Protein AF-A0AAD3DH08-F1 (afdb_monomer_lite)

pLDDT: mean 84.45, std 11.61, range [51.94, 97.19]

Foldseek 3Di:
DPDPVCLVVLVVVLVQLLDPVDDDDDDDDDPCVVVSDDPSSCVSNVDDDDDDDDPDDPCPVCVLEDDPPDPDDDPNNCVVVVVVVLVVDDPLVVVLVVVFVVVCVVDVPDPGDDVVVSD

Organism: NCBI:txid47775

Sequence (119 aa):
LDGPGLRSDLPLLSVLAACPQVHLIASVDHALAPLLWDSADAARFRWQYINATTFQPYITETAGMQSVLMGAFKSGVVKASAGTVLKSLTPKARAVFRVLAEYLLEDEECEGVALAHLL

Radius of gyration: 20.17 Å; chains: 1; bounding box: 41×29×56 Å

InterPro domains:
  IPR007220 Origin recognition complex, subunit 2 [PTHR14052] (1-118)
  IPR056772 Origin recognition complex subunit 2, RecA-like domain [PF04084] (1-51)

Structure (mmCIF, N/CA/C/O backbone):
data_AF-A0AAD3DH08-F1
#
_entry.id   AF-A0AAD3DH08-F1
#
loop_
_atom_site.group_PDB
_atom_site.id
_atom_site.type_symbol
_atom_site.label_atom_id
_atom_site.label_alt_id
_atom_site.label_comp_id
_atom_site.label_asym_id
_atom_site.label_entity_id
_atom_site.label_seq_id
_atom_site.pdbx_PDB_ins_code
_atom_site.Cartn_x
_atom_site.Cartn_y
_atom_site.Cartn_z
_atom_site.occupancy
_atom_site.B_iso_or_equiv
_atom_site.auth_seq_id
_atom_site.auth_comp_id
_atom_site.auth_asym_id
_atom_site.auth_atom_id
_atom_site.pdbx_PDB_model_num
ATOM 1 N N . LEU A 1 1 ? -1.084 -2.521 5.926 1.00 89.94 1 LEU A N 1
ATOM 2 C CA . LEU A 1 1 ? -2.162 -2.927 4.974 1.00 89.94 1 LEU A CA 1
ATOM 3 C C . LEU A 1 1 ? -2.104 -2.135 3.665 1.00 89.94 1 LEU A C 1
ATOM 5 O O . LEU A 1 1 ? -2.462 -2.627 2.610 1.00 89.94 1 LEU A O 1
ATOM 9 N N . ASP A 1 2 ? -1.648 -0.896 3.743 1.00 89.75 2 ASP A N 1
ATOM 10 C CA . ASP A 1 2 ? -1.540 0.142 2.715 1.00 89.75 2 ASP A CA 1
ATOM 11 C C . ASP A 1 2 ? -0.300 0.058 1.805 1.00 89.75 2 ASP A C 1
ATOM 13 O O . ASP A 1 2 ? -0.104 0.903 0.918 1.00 89.75 2 ASP A O 1
ATOM 17 N N . GLY A 1 3 ? 0.526 -0.971 2.003 1.00 87.38 3 GLY A N 1
ATOM 18 C CA . GLY A 1 3 ? 1.704 -1.233 1.188 1.00 87.38 3 GLY A CA 1
ATOM 19 C C . GLY A 1 3 ? 1.347 -1.400 -0.297 1.00 87.38 3 GLY A C 1
ATOM 20 O O . GLY A 1 3 ? 0.319 -1.995 -0.626 1.00 87.38 3 GLY A O 1
ATOM 21 N N . PRO A 1 4 ? 2.188 -0.905 -1.225 1.00 82.06 4 PRO A N 1
ATOM 22 C CA . PRO A 1 4 ? 1.867 -0.873 -2.652 1.00 82.06 4 PRO A CA 1
ATOM 23 C C . PRO A 1 4 ? 1.603 -2.259 -3.254 1.00 82.06 4 PRO A C 1
ATOM 25 O O . PRO A 1 4 ? 0.783 -2.364 -4.161 1.00 82.06 4 PRO A O 1
ATOM 28 N N . GLY A 1 5 ? 2.252 -3.307 -2.735 1.00 84.00 5 GLY A N 1
ATOM 29 C CA . GLY A 1 5 ? 2.076 -4.683 -3.206 1.00 84.00 5 GLY A CA 1
ATOM 30 C C . GLY A 1 5 ? 0.723 -5.310 -2.866 1.00 84.00 5 GLY A C 1
ATOM 31 O O . GLY A 1 5 ? 0.367 -6.295 -3.489 1.00 84.00 5 GLY A O 1
ATOM 32 N N . LEU A 1 6 ? -0.031 -4.743 -1.919 1.00 87.00 6 LEU A N 1
ATOM 33 C CA . LEU A 1 6 ? -1.304 -5.310 -1.461 1.00 87.00 6 LEU A CA 1
ATOM 34 C C . LEU A 1 6 ? -2.525 -4.550 -1.996 1.00 87.00 6 LEU A C 1
ATOM 36 O O . LEU A 1 6 ? -3.655 -4.986 -1.808 1.00 87.00 6 LEU A O 1
ATOM 40 N N . ARG A 1 7 ? -2.320 -3.408 -2.670 1.00 85.06 7 ARG A N 1
ATOM 41 C CA . ARG A 1 7 ? -3.412 -2.514 -3.099 1.00 85.06 7 ARG A CA 1
ATOM 42 C C . ARG A 1 7 ? -4.380 -3.167 -4.087 1.00 85.06 7 ARG A C 1
ATOM 44 O O . ARG A 1 7 ? -5.560 -2.844 -4.052 1.00 85.06 7 ARG A O 1
ATOM 51 N N . SER A 1 8 ? -3.900 -4.065 -4.948 1.00 87.88 8 SER A N 1
ATOM 52 C CA . SER A 1 8 ? -4.750 -4.833 -5.873 1.00 87.88 8 SER A CA 1
ATOM 53 C C . SER A 1 8 ? -5.593 -5.894 -5.170 1.00 87.88 8 SER A C 1
ATOM 55 O O . SER A 1 8 ? -6.644 -6.274 -5.677 1.00 87.88 8 SER A O 1
ATOM 57 N N . ASP A 1 9 ? -5.148 -6.343 -3.998 1.00 92.12 9 ASP A N 1
ATOM 58 C CA . ASP A 1 9 ? -5.668 -7.537 -3.334 1.00 92.12 9 ASP A CA 1
ATOM 59 C C . ASP A 1 9 ? -6.586 -7.178 -2.154 1.00 92.12 9 ASP A C 1
ATOM 61 O O . ASP A 1 9 ? -7.146 -8.058 -1.499 1.00 92.12 9 ASP A O 1
ATOM 65 N N . LEU A 1 10 ? -6.788 -5.882 -1.886 1.00 91.62 10 LEU A N 1
ATOM 66 C CA . LEU A 1 10 ? -7.688 -5.394 -0.837 1.00 91.62 10 LEU A CA 1
ATOM 67 C C . LEU A 1 10 ? -9.125 -5.933 -0.957 1.00 91.62 10 LEU A C 1
ATOM 69 O O . LEU A 1 10 ? -9.659 -6.339 0.078 1.00 91.62 10 LEU A O 1
ATOM 73 N N . PRO A 1 11 ? -9.738 -6.040 -2.154 1.00 92.81 11 PRO A N 1
ATOM 74 C CA . PRO A 1 11 ? -11.074 -6.625 -2.274 1.00 92.81 11 PRO A CA 1
ATOM 75 C C . PRO A 1 11 ? -11.108 -8.113 -1.902 1.00 92.81 11 PRO A C 1
ATOM 77 O O . PRO A 1 11 ? -12.084 -8.600 -1.337 1.00 92.81 11 PRO A O 1
ATOM 80 N N . LEU A 1 12 ? -10.032 -8.860 -2.175 1.00 94.44 12 LEU A N 1
ATOM 81 C CA . LEU A 1 12 ? -9.926 -10.262 -1.765 1.00 94.44 12 LEU A CA 1
ATOM 82 C C . LEU A 1 12 ? -9.804 -10.372 -0.240 1.00 94.44 12 LEU A C 1
ATOM 84 O O . LEU A 1 12 ? -10.470 -11.196 0.387 1.00 94.44 12 LEU A O 1
ATOM 88 N N . LEU A 1 13 ? -8.991 -9.506 0.366 1.00 94.25 13 LEU A N 1
ATOM 89 C CA . LEU A 1 13 ? -8.858 -9.426 1.819 1.00 94.25 13 LEU A CA 1
ATOM 90 C C . LEU A 1 13 ? -10.167 -9.024 2.503 1.00 94.25 13 LEU A C 1
ATOM 92 O O . LEU A 1 13 ? -10.450 -9.532 3.587 1.00 94.25 13 LEU A O 1
ATOM 96 N N . SER A 1 14 ? -10.980 -8.165 1.880 1.00 94.69 14 SER A N 1
ATOM 97 C CA . SER A 1 14 ? -12.285 -7.772 2.423 1.00 94.69 14 SER A CA 1
ATOM 98 C C . SER A 1 14 ? -13.237 -8.967 2.487 1.00 94.69 14 SER A C 1
ATOM 100 O O . SER A 1 14 ? -13.910 -9.175 3.496 1.00 94.69 14 SER A O 1
ATOM 102 N N . VAL A 1 15 ? -13.242 -9.815 1.454 1.00 95.81 15 VAL A N 1
ATOM 103 C CA . VAL A 1 15 ? -14.023 -11.059 1.435 1.00 95.81 15 VAL A CA 1
ATOM 104 C C . VAL A 1 15 ? -13.550 -12.020 2.525 1.00 95.81 15 VAL A C 1
ATOM 106 O O . VAL A 1 15 ? -14.379 -12.580 3.238 1.00 95.81 15 VAL A O 1
ATOM 109 N N . LEU A 1 16 ? -12.236 -12.172 2.705 1.00 95.81 16 LEU A N 1
ATOM 110 C CA . LEU A 1 16 ? -11.680 -13.021 3.763 1.00 95.81 16 LEU A CA 1
ATOM 111 C C . LEU A 1 16 ? -12.033 -12.504 5.164 1.00 95.81 16 LEU A C 1
ATOM 113 O O . LEU A 1 16 ? -12.398 -13.295 6.027 1.00 95.81 16 LEU A O 1
ATOM 117 N N . ALA A 1 17 ? -11.991 -11.190 5.386 1.00 94.94 17 ALA A N 1
ATOM 118 C CA . ALA A 1 17 ? -12.361 -10.576 6.663 1.00 94.94 17 ALA A CA 1
ATOM 119 C C . ALA A 1 17 ? -13.859 -10.726 7.005 1.00 94.94 17 ALA A C 1
ATOM 121 O O . ALA A 1 17 ? -14.247 -10.628 8.172 1.00 94.94 17 ALA A O 1
ATOM 122 N N . ALA A 1 18 ? -14.709 -10.996 6.007 1.00 96.00 18 ALA A N 1
ATOM 123 C CA . ALA A 1 18 ? -16.120 -11.298 6.227 1.00 96.00 18 ALA A CA 1
ATOM 124 C C . ALA A 1 18 ? -16.349 -12.721 6.777 1.00 96.00 18 ALA A C 1
ATOM 126 O O . ALA A 1 18 ? -17.418 -12.998 7.326 1.00 96.00 18 ALA A O 1
ATOM 127 N N . CYS A 1 19 ? -15.372 -13.627 6.656 1.00 96.94 19 CYS A N 1
ATOM 128 C CA . CYS A 1 19 ? -15.483 -14.987 7.172 1.00 96.94 19 CYS A CA 1
ATOM 129 C C . CYS A 1 19 ? -15.411 -15.000 8.712 1.00 96.94 19 CYS A C 1
ATOM 131 O O . CYS A 1 19 ? -14.421 -14.536 9.273 1.00 96.94 19 CYS A O 1
ATOM 133 N N . PRO A 1 20 ? -16.379 -15.610 9.428 1.00 95.12 20 PRO A N 1
ATOM 134 C CA . PRO A 1 20 ? -16.390 -15.622 10.897 1.00 95.12 20 PRO A CA 1
ATOM 135 C C . PRO A 1 20 ? -15.172 -16.288 11.553 1.00 95.12 20 PRO A C 1
ATOM 137 O O . PRO A 1 20 ? -14.896 -16.031 12.719 1.00 95.12 20 PRO A O 1
ATOM 140 N N . GLN A 1 21 ? -14.473 -17.159 10.822 1.00 97.19 21 GLN A N 1
ATOM 141 C CA . GLN A 1 21 ? -13.301 -17.902 11.299 1.00 97.19 21 GLN A CA 1
ATOM 142 C C . GLN A 1 21 ? -11.975 -17.164 11.050 1.00 97.19 21 GLN A C 1
ATOM 144 O O . GLN A 1 21 ? -10.929 -17.629 11.495 1.00 97.19 21 GLN A O 1
ATOM 149 N N . VAL A 1 22 ? -12.000 -16.047 10.317 1.00 96.50 22 VAL A N 1
ATOM 150 C CA . VAL A 1 22 ? -10.809 -15.275 9.957 1.00 96.50 22 VAL A CA 1
ATOM 151 C C . VAL A 1 22 ? -10.840 -13.955 10.714 1.00 96.50 22 VAL A C 1
ATOM 153 O O . VAL A 1 22 ? -11.770 -13.163 10.584 1.00 96.50 22 VAL A O 1
ATOM 156 N N . HIS A 1 23 ? -9.795 -13.705 11.497 1.00 94.62 23 HIS A N 1
ATOM 157 C CA . HIS A 1 23 ? -9.614 -12.449 12.215 1.00 94.62 23 HIS A CA 1
ATOM 158 C C . HIS A 1 23 ? -8.428 -11.702 11.621 1.00 94.62 23 HIS A C 1
ATOM 160 O O . HIS A 1 23 ? -7.341 -12.260 11.481 1.00 94.62 23 HIS A O 1
ATOM 166 N N . LEU A 1 24 ? -8.645 -10.436 11.274 1.00 94.00 24 LEU A N 1
ATOM 167 C CA . LEU A 1 24 ? -7.637 -9.590 10.657 1.00 94.00 24 LEU A CA 1
ATOM 168 C C . LEU A 1 24 ? -7.240 -8.471 11.619 1.00 94.00 24 LEU A C 1
ATOM 170 O O . LEU A 1 24 ? -8.084 -7.709 12.084 1.00 94.00 24 LEU A O 1
ATOM 174 N N . ILE A 1 25 ? -5.940 -8.362 11.881 1.00 95.69 25 ILE A N 1
ATOM 175 C CA . ILE A 1 25 ? -5.320 -7.219 12.551 1.00 95.69 25 ILE A CA 1
ATOM 176 C C . ILE A 1 25 ? -4.325 -6.634 11.561 1.00 95.69 25 ILE A C 1
ATOM 178 O O . ILE A 1 25 ? -3.538 -7.370 10.964 1.00 95.69 25 ILE A O 1
ATOM 182 N N . ALA A 1 26 ? -4.365 -5.321 11.367 1.00 93.50 26 ALA A N 1
ATOM 183 C CA . ALA A 1 26 ? -3.475 -4.661 10.431 1.00 93.50 26 ALA A CA 1
ATOM 184 C C . ALA A 1 26 ? -3.090 -3.261 10.915 1.00 93.50 26 ALA A C 1
ATOM 186 O O . ALA A 1 26 ? -3.904 -2.558 11.510 1.00 93.50 26 ALA A O 1
ATOM 187 N N . SER A 1 27 ? -1.853 -2.858 10.621 1.00 93.25 27 SER A N 1
ATOM 188 C CA . SER A 1 27 ? -1.397 -1.473 10.732 1.00 93.25 27 SER A CA 1
ATOM 189 C C . SER A 1 27 ? -1.602 -0.730 9.417 1.00 93.25 27 SER A C 1
ATOM 191 O O . SER A 1 27 ? -1.682 -1.334 8.333 1.00 93.25 27 SER A O 1
ATOM 193 N N . VAL A 1 28 ? -1.695 0.591 9.521 1.00 92.31 28 VAL A N 1
ATOM 194 C CA . VAL A 1 28 ? -1.827 1.488 8.385 1.00 92.31 28 VAL A CA 1
ATOM 195 C C . VAL A 1 28 ? -1.106 2.793 8.692 1.00 92.31 28 VAL A C 1
ATOM 197 O O . VAL A 1 28 ? -1.369 3.387 9.734 1.00 92.31 28 VAL A O 1
ATOM 200 N N . ASP A 1 29 ? -0.259 3.250 7.770 1.00 91.25 29 ASP A N 1
ATOM 201 C CA . ASP A 1 29 ? 0.617 4.406 7.996 1.00 91.25 29 ASP A CA 1
ATOM 202 C C . ASP A 1 29 ? 0.313 5.570 7.035 1.00 91.25 29 ASP A C 1
ATOM 204 O O . ASP A 1 29 ? 0.590 6.737 7.316 1.00 91.25 29 ASP A O 1
ATOM 208 N N . HIS A 1 30 ? -0.294 5.285 5.883 1.00 87.25 30 HIS A N 1
ATOM 209 C CA . HIS A 1 30 ? -0.587 6.264 4.849 1.00 87.25 30 HIS A CA 1
ATOM 210 C C . HIS A 1 30 ? -1.762 7.166 5.247 1.00 87.25 30 HIS A C 1
ATOM 212 O O . HIS A 1 30 ? -2.868 6.695 5.500 1.00 87.25 30 HIS A O 1
ATOM 218 N N . ALA A 1 31 ? -1.576 8.489 5.188 1.00 87.31 31 ALA A N 1
ATOM 219 C CA . ALA A 1 31 ? -2.602 9.466 5.581 1.00 87.31 31 ALA A CA 1
ATOM 220 C C . ALA A 1 31 ? -3.931 9.325 4.810 1.00 87.31 31 ALA A C 1
ATOM 222 O O . ALA A 1 31 ? -5.005 9.583 5.346 1.00 87.31 31 ALA A O 1
ATOM 223 N N . LEU A 1 32 ? -3.866 8.885 3.550 1.00 86.25 32 LEU A N 1
ATOM 224 C CA . LEU A 1 32 ? -5.044 8.632 2.705 1.00 86.25 32 LEU A CA 1
ATOM 225 C C . LEU A 1 32 ? -5.576 7.197 2.791 1.00 86.25 32 LEU A C 1
ATOM 227 O O . LEU A 1 32 ? -6.321 6.764 1.918 1.00 86.25 32 LEU A O 1
ATOM 231 N N . ALA A 1 33 ? -5.190 6.441 3.811 1.00 85.25 33 ALA A N 1
ATOM 232 C CA . ALA A 1 33 ? -5.644 5.074 4.006 1.00 85.25 33 ALA A CA 1
ATOM 233 C C . ALA A 1 33 ? -7.160 4.842 3.935 1.00 85.25 33 ALA A C 1
ATOM 235 O O . ALA A 1 33 ? -7.552 3.824 3.369 1.00 85.25 33 ALA A O 1
ATOM 236 N N . PRO A 1 34 ? -8.030 5.753 4.413 1.00 80.06 34 PRO A N 1
ATOM 237 C CA . PRO A 1 34 ? -9.473 5.570 4.269 1.00 80.06 34 PRO A CA 1
ATOM 238 C C . PRO A 1 34 ? -9.960 5.505 2.813 1.00 80.06 34 PRO A C 1
ATOM 240 O O . PRO A 1 34 ? -11.070 5.046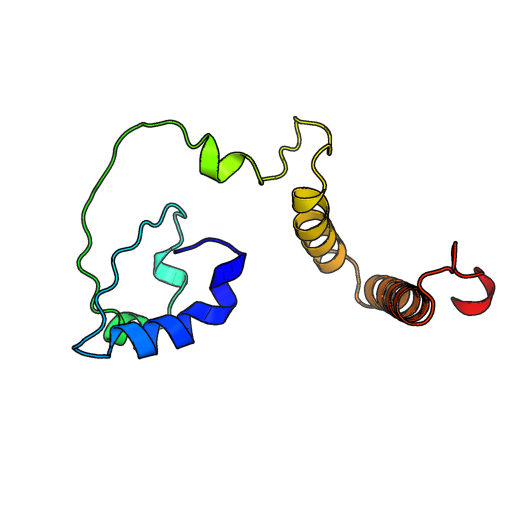 2.579 1.00 80.06 34 PRO A O 1
ATOM 243 N N . LEU A 1 35 ? -9.150 5.950 1.841 1.00 86.94 35 LEU A N 1
ATOM 244 C CA . LEU A 1 35 ? -9.447 5.863 0.405 1.00 86.94 35 LEU A CA 1
ATOM 245 C C . LEU A 1 35 ? -9.022 4.526 -0.224 1.00 86.94 35 LEU A C 1
ATOM 247 O O . LEU A 1 35 ? -9.171 4.350 -1.431 1.00 86.94 35 LEU A O 1
ATOM 251 N N . LEU A 1 36 ? -8.438 3.609 0.551 1.00 86.00 36 LEU A N 1
ATOM 252 C CA . LEU A 1 36 ? -7.955 2.327 0.035 1.00 86.00 36 LEU A CA 1
ATOM 253 C C . LEU A 1 36 ? -9.081 1.334 -0.267 1.00 86.00 36 LEU A C 1
ATOM 255 O O . LEU A 1 36 ? -8.878 0.431 -1.072 1.00 86.00 36 LEU A O 1
ATOM 259 N N . TRP A 1 37 ? -10.237 1.485 0.372 1.00 88.19 37 TRP A N 1
ATOM 260 C CA . TRP A 1 37 ? -11.395 0.614 0.207 1.00 88.19 37 TRP A CA 1
ATOM 261 C C . TRP A 1 37 ? -12.612 1.417 -0.242 1.00 88.19 37 TRP A C 1
ATOM 263 O O . TRP A 1 37 ? -12.774 2.587 0.111 1.00 88.19 37 TRP A O 1
ATOM 273 N N . ASP A 1 38 ? -13.486 0.767 -1.006 1.00 89.31 38 ASP A N 1
ATOM 274 C CA . ASP A 1 38 ? -14.811 1.299 -1.291 1.00 89.31 38 ASP A CA 1
ATOM 275 C C . ASP A 1 38 ? -15.763 1.079 -0.096 1.00 89.31 38 ASP A C 1
ATOM 277 O O . ASP A 1 38 ? -15.392 0.545 0.956 1.00 89.31 38 ASP A O 1
ATOM 281 N N . SER A 1 39 ? -17.014 1.521 -0.228 1.00 91.50 39 SER A N 1
ATOM 282 C CA . SER A 1 39 ? -18.006 1.376 0.840 1.00 91.50 39 SER A CA 1
ATOM 283 C C . SER A 1 39 ? -18.359 -0.085 1.147 1.00 91.50 39 SER A C 1
ATOM 285 O O . SER A 1 39 ? -18.701 -0.395 2.290 1.00 91.50 39 SER A O 1
ATOM 287 N N . ALA A 1 40 ? -18.269 -0.986 0.165 1.00 92.62 40 ALA A N 1
ATOM 288 C CA . ALA A 1 40 ? -18.589 -2.399 0.335 1.00 92.62 40 ALA A CA 1
ATOM 289 C C . ALA A 1 40 ? -17.461 -3.138 1.067 1.00 92.62 40 ALA A C 1
ATOM 291 O O . ALA A 1 40 ? -17.716 -3.892 2.009 1.00 92.62 40 ALA A O 1
ATOM 292 N N . ASP A 1 41 ? -16.215 -2.878 0.684 1.00 92.75 41 ASP A N 1
ATOM 293 C CA . ASP A 1 41 ? -15.022 -3.410 1.326 1.00 92.75 41 ASP A CA 1
ATOM 294 C C . ASP A 1 41 ? -14.912 -2.910 2.769 1.00 92.75 41 ASP A C 1
ATOM 296 O O . ASP A 1 41 ? -14.707 -3.712 3.684 1.00 92.75 41 ASP A O 1
ATOM 300 N N . ALA A 1 42 ? -15.158 -1.615 3.008 1.00 91.19 42 ALA A N 1
ATOM 301 C CA . ALA A 1 42 ? -15.200 -1.041 4.354 1.00 91.19 42 ALA A CA 1
ATOM 302 C C . ALA A 1 42 ? -16.202 -1.767 5.267 1.00 91.19 42 ALA A C 1
ATOM 304 O O . ALA A 1 42 ? -15.896 -2.072 6.423 1.00 91.19 42 ALA A O 1
ATOM 305 N N . ALA A 1 43 ? -17.395 -2.064 4.740 1.00 93.31 43 ALA A N 1
ATOM 306 C CA . ALA A 1 43 ? -18.440 -2.761 5.480 1.00 93.31 43 ALA A CA 1
ATOM 307 C C . ALA A 1 43 ? -18.051 -4.208 5.817 1.00 93.31 43 ALA A C 1
ATOM 309 O O . ALA A 1 43 ? -18.378 -4.689 6.901 1.00 93.31 43 ALA A O 1
ATOM 310 N N . ARG A 1 44 ? -17.329 -4.898 4.924 1.00 95.06 44 ARG A N 1
ATOM 311 C CA . ARG A 1 44 ? -16.857 -6.273 5.154 1.00 95.06 44 ARG A CA 1
ATOM 312 C C . ARG A 1 44 ? -15.746 -6.347 6.191 1.00 95.06 44 ARG A C 1
ATOM 314 O O . ARG A 1 44 ? -15.779 -7.229 7.046 1.00 95.06 44 ARG A O 1
ATOM 321 N N . PHE A 1 45 ? -14.803 -5.409 6.147 1.00 93.38 45 PHE A N 1
ATOM 322 C CA . PHE A 1 45 ? -13.697 -5.376 7.099 1.00 93.38 45 PHE A CA 1
ATOM 323 C C . PHE A 1 45 ? -14.149 -5.143 8.544 1.00 93.38 45 PHE A C 1
ATOM 325 O O . PHE A 1 45 ? -13.481 -5.610 9.463 1.00 93.38 45 PHE A O 1
ATOM 332 N N . ARG A 1 46 ? -15.276 -4.441 8.755 1.00 93.38 46 ARG A N 1
ATOM 333 C CA . ARG A 1 46 ? -15.832 -4.141 10.090 1.00 93.38 46 ARG A CA 1
ATOM 334 C C . ARG A 1 46 ? -14.765 -3.610 11.058 1.00 93.38 46 ARG A C 1
ATOM 336 O O . ARG A 1 46 ? -14.645 -4.079 12.189 1.00 93.38 46 ARG A O 1
ATOM 343 N N . TRP A 1 47 ? -13.969 -2.648 10.588 1.00 91.50 47 TRP A N 1
ATOM 344 C CA . TRP A 1 47 ? -12.817 -2.143 11.328 1.00 91.50 47 TRP A CA 1
ATOM 345 C C . TRP A 1 47 ? -13.192 -1.551 12.687 1.00 91.50 47 TRP A C 1
ATOM 347 O O . TRP A 1 47 ? -14.103 -0.729 12.798 1.00 91.50 47 TRP A O 1
ATOM 357 N N . GLN A 1 48 ? -12.400 -1.897 13.700 1.00 94.19 48 GLN A N 1
ATOM 358 C CA . GLN A 1 48 ? -12.310 -1.150 14.946 1.00 94.19 48 GLN A CA 1
ATOM 359 C C . GLN A 1 48 ? -10.980 -0.396 14.954 1.00 94.19 48 GLN A C 1
ATOM 361 O O . GLN A 1 48 ? -9.912 -1.005 14.972 1.00 94.19 48 GLN A O 1
ATOM 366 N N . TYR A 1 49 ? -11.045 0.933 14.915 1.00 92.06 49 TYR A N 1
ATOM 367 C CA . TYR A 1 49 ? -9.852 1.771 14.858 1.00 92.06 49 TYR A CA 1
ATOM 368 C C . TYR A 1 49 ? -9.273 1.985 16.255 1.00 92.06 49 TYR A C 1
ATOM 370 O O . TYR A 1 49 ? -9.987 2.364 17.184 1.00 92.06 49 TYR A O 1
ATOM 378 N N . ILE A 1 50 ? -7.966 1.772 16.385 1.00 94.75 50 ILE A N 1
ATOM 379 C CA . ILE A 1 50 ? -7.204 1.989 17.615 1.00 94.75 50 ILE A CA 1
ATOM 380 C C . ILE A 1 50 ? -6.063 2.949 17.290 1.00 94.75 50 ILE A C 1
ATOM 382 O O . ILE A 1 50 ? -5.343 2.756 16.312 1.00 94.75 50 ILE A O 1
ATOM 386 N N . ASN A 1 51 ? -5.885 3.979 18.118 1.00 94.62 51 ASN A N 1
ATOM 387 C CA . ASN A 1 51 ? -4.719 4.848 18.021 1.00 94.62 51 ASN A CA 1
ATOM 388 C C . ASN A 1 51 ? -3.524 4.182 18.718 1.00 94.62 51 ASN A C 1
ATOM 390 O O . ASN A 1 51 ? -3.539 4.004 19.934 1.00 94.62 51 ASN A O 1
ATOM 394 N N . ALA A 1 52 ? -2.495 3.843 17.943 1.00 93.75 52 ALA A N 1
ATOM 395 C CA . ALA A 1 52 ? -1.263 3.216 18.412 1.00 93.75 52 ALA A CA 1
ATOM 396 C C . ALA A 1 52 ? -0.027 4.056 18.028 1.00 93.75 52 ALA A C 1
ATOM 398 O O . ALA A 1 52 ? 0.874 3.586 17.341 1.00 93.75 52 ALA A O 1
ATOM 399 N N . THR A 1 53 ? 0.015 5.325 18.445 1.00 93.62 53 THR A N 1
ATOM 400 C CA . THR A 1 53 ? 1.153 6.221 18.161 1.00 93.62 53 THR A CA 1
ATOM 401 C C . THR A 1 53 ? 2.370 5.868 19.032 1.00 93.62 53 THR A C 1
ATOM 403 O O . THR A 1 53 ? 2.323 6.044 20.247 1.00 93.62 53 THR A O 1
ATOM 406 N N . THR A 1 54 ? 3.470 5.394 18.428 1.00 91.19 54 THR A N 1
ATOM 407 C CA . THR A 1 54 ? 4.660 4.883 19.154 1.00 91.19 54 THR A CA 1
ATOM 408 C C . THR A 1 54 ? 5.922 5.749 19.033 1.00 91.19 54 THR A C 1
ATOM 410 O O . THR A 1 54 ? 6.883 5.507 19.762 1.00 91.19 54 THR A O 1
ATOM 413 N N . PHE A 1 55 ? 5.950 6.731 18.117 1.00 93.62 55 PHE A N 1
ATOM 414 C CA . PHE A 1 55 ? 7.137 7.536 17.752 1.00 93.62 55 PHE A CA 1
ATOM 415 C C . PHE A 1 55 ? 8.397 6.722 17.389 1.00 93.62 55 PHE A C 1
ATOM 417 O O . PHE A 1 55 ? 9.500 7.268 17.346 1.00 93.62 55 PHE A O 1
ATOM 424 N N . GLN A 1 56 ? 8.258 5.423 17.114 1.00 94.88 56 GLN A N 1
ATOM 425 C CA . GLN A 1 56 ? 9.373 4.583 16.688 1.00 94.88 56 GLN A CA 1
ATOM 426 C C . GLN A 1 56 ? 9.770 4.904 15.238 1.00 94.88 56 GLN A C 1
ATOM 428 O O . GLN A 1 56 ? 8.907 5.235 14.422 1.00 94.88 56 GLN A O 1
ATOM 433 N N . PRO A 1 57 ? 11.068 4.828 14.899 1.00 92.81 57 PRO A N 1
ATOM 434 C CA . PRO A 1 57 ? 11.526 5.088 13.542 1.00 92.81 57 PRO A CA 1
ATOM 435 C C . PRO A 1 57 ? 11.139 3.943 12.590 1.00 92.81 57 PRO A C 1
ATOM 437 O O . PRO A 1 57 ? 11.308 2.771 12.917 1.00 92.81 57 PRO A O 1
ATOM 440 N N . TYR A 1 58 ? 10.715 4.291 11.373 1.00 89.81 58 TYR A N 1
ATOM 441 C CA . TYR A 1 58 ? 10.290 3.361 10.312 1.00 89.81 58 TYR A CA 1
ATOM 442 C C . TYR A 1 58 ? 11.469 2.709 9.566 1.00 89.81 58 TYR A C 1
ATOM 444 O O . TYR A 1 58 ? 11.569 2.773 8.338 1.00 89.81 58 TYR A O 1
ATOM 452 N N . ILE A 1 59 ? 12.441 2.155 10.292 1.00 89.50 59 ILE A N 1
ATOM 453 C CA . ILE A 1 59 ? 13.692 1.646 9.698 1.00 89.50 59 ILE A CA 1
ATOM 454 C C . ILE A 1 59 ? 13.404 0.463 8.762 1.00 89.50 59 ILE A C 1
ATOM 456 O O . ILE A 1 59 ? 13.980 0.370 7.679 1.00 89.50 59 ILE A O 1
ATOM 460 N N . THR A 1 60 ? 12.498 -0.428 9.160 1.00 87.31 60 THR A N 1
ATOM 461 C CA . THR A 1 60 ? 12.145 -1.650 8.428 1.00 87.31 60 THR A CA 1
ATOM 462 C C . THR A 1 60 ? 11.276 -1.375 7.207 1.00 87.31 60 THR A C 1
ATOM 464 O O . THR A 1 60 ? 11.521 -1.924 6.135 1.00 87.31 60 THR A O 1
ATOM 467 N N . GLU A 1 61 ? 10.306 -0.477 7.336 1.00 85.19 61 GLU A N 1
ATOM 468 C CA . GLU A 1 61 ? 9.340 -0.127 6.296 1.00 85.19 61 GLU A CA 1
ATOM 469 C C . GLU A 1 61 ? 10.002 0.697 5.185 1.00 85.19 61 GLU A C 1
ATOM 471 O O . GLU A 1 61 ? 9.691 0.533 4.003 1.00 85.19 61 GLU A O 1
ATOM 476 N N . THR A 1 62 ? 10.964 1.554 5.547 1.00 82.44 62 THR A N 1
ATOM 477 C CA . THR A 1 62 ? 11.691 2.402 4.591 1.00 82.44 62 THR A CA 1
ATOM 478 C C . THR A 1 62 ? 12.912 1.719 3.974 1.00 82.44 62 THR A C 1
ATOM 480 O O . THR A 1 62 ? 13.424 2.192 2.961 1.00 82.44 62 THR A O 1
ATOM 483 N N . ALA A 1 63 ? 13.360 0.571 4.499 1.00 79.56 63 ALA A N 1
ATOM 484 C CA . ALA A 1 63 ? 14.556 -0.130 4.015 1.00 79.56 63 ALA A CA 1
ATOM 485 C C . ALA A 1 63 ? 14.502 -0.526 2.525 1.00 79.56 63 ALA A C 1
ATOM 487 O O . ALA A 1 63 ? 15.560 -0.703 1.902 1.00 79.56 63 ALA A O 1
ATOM 488 N N . GLY A 1 64 ? 13.287 -0.694 1.987 1.00 68.12 64 GLY A N 1
ATOM 489 C CA . GLY A 1 64 ? 12.987 -1.018 0.590 1.00 68.12 64 GLY A CA 1
ATOM 490 C C . GLY A 1 64 ? 12.393 0.139 -0.220 1.00 68.12 64 GLY A C 1
ATOM 491 O O . GLY A 1 64 ? 11.944 -0.093 -1.340 1.00 68.12 64 GLY A O 1
ATOM 492 N N . MET A 1 65 ? 12.360 1.361 0.319 1.00 71.25 65 MET A N 1
ATOM 493 C CA . MET A 1 65 ? 11.927 2.557 -0.406 1.00 71.25 65 MET A CA 1
ATOM 494 C C . MET A 1 65 ? 13.117 3.223 -1.111 1.00 71.25 65 MET A C 1
ATOM 496 O O . MET A 1 65 ? 14.234 3.226 -0.592 1.00 71.25 65 MET A O 1
ATOM 500 N N . GLN A 1 66 ? 12.888 3.808 -2.294 1.00 65.81 66 GLN A N 1
ATOM 501 C CA . GLN A 1 66 ? 13.892 4.685 -2.906 1.00 65.81 66 GLN A CA 1
ATOM 502 C C . GLN A 1 66 ? 13.949 5.987 -2.113 1.00 65.81 66 GLN A C 1
ATOM 504 O O . GLN A 1 66 ? 12.924 6.640 -1.915 1.00 65.81 66 GLN A O 1
ATOM 509 N N . SER A 1 67 ? 15.151 6.401 -1.734 1.00 65.75 67 SER A N 1
ATOM 510 C CA . SER A 1 67 ? 15.406 7.768 -1.297 1.00 65.75 67 SER A CA 1
ATOM 511 C C . SER A 1 67 ? 16.088 8.516 -2.434 1.00 65.75 67 SER A C 1
ATOM 513 O O . SER A 1 67 ? 17.038 8.009 -3.016 1.00 65.75 67 SER A O 1
ATOM 515 N N . VAL A 1 68 ? 15.646 9.739 -2.728 1.00 65.12 68 VAL A N 1
ATOM 516 C CA . VAL A 1 68 ? 16.321 10.617 -3.706 1.00 65.12 68 VAL A CA 1
ATOM 517 C C . VAL A 1 68 ? 17.757 10.938 -3.264 1.00 65.12 68 VAL A C 1
ATOM 519 O O . VAL A 1 68 ? 18.623 11.193 -4.093 1.00 65.12 68 VAL A O 1
ATOM 522 N N . LEU A 1 69 ? 18.016 10.903 -1.953 1.00 68.75 69 LEU A N 1
ATOM 523 C CA . LEU A 1 69 ? 19.305 11.243 -1.347 1.00 68.75 69 LEU A CA 1
ATOM 524 C C . LEU A 1 69 ? 20.249 10.040 -1.222 1.00 68.75 69 LEU A C 1
ATOM 526 O O . LEU A 1 69 ? 21.455 10.220 -1.076 1.00 68.75 69 LEU A O 1
ATOM 530 N N . MET A 1 70 ? 19.715 8.818 -1.266 1.00 61.50 70 MET A N 1
ATOM 531 C CA . MET A 1 70 ? 20.497 7.589 -1.168 1.00 61.50 70 MET A CA 1
ATOM 532 C C . MET A 1 70 ? 20.597 7.006 -2.577 1.00 61.50 70 MET A C 1
ATOM 534 O O . MET A 1 70 ? 19.591 6.561 -3.119 1.00 61.50 70 MET A O 1
ATOM 538 N N . GLY A 1 71 ? 21.782 7.040 -3.193 1.00 55.47 71 GLY A N 1
ATOM 539 C CA . GLY A 1 71 ? 21.988 6.494 -4.540 1.00 55.47 71 GLY A CA 1
ATOM 540 C C . GLY A 1 71 ? 21.366 5.097 -4.704 1.00 55.47 71 GLY A C 1
ATOM 541 O O . GLY A 1 71 ? 21.328 4.302 -3.762 1.00 55.47 71 GLY A O 1
ATOM 542 N N . ALA A 1 72 ? 20.821 4.818 -5.888 1.00 56.44 72 ALA A N 1
ATOM 543 C CA . ALA A 1 72 ? 20.054 3.608 -6.170 1.00 56.44 72 ALA A CA 1
ATOM 544 C C . ALA A 1 72 ? 20.931 2.342 -6.074 1.00 56.44 72 ALA A C 1
ATOM 546 O O . ALA A 1 72 ? 21.543 1.936 -7.054 1.00 56.44 72 ALA A O 1
ATOM 547 N N . PHE A 1 73 ? 20.990 1.705 -4.898 1.00 51.94 73 PHE A N 1
ATOM 548 C CA . PHE A 1 73 ? 21.901 0.571 -4.655 1.00 51.94 73 PHE A CA 1
ATOM 549 C C . PHE A 1 73 ? 21.235 -0.699 -4.098 1.00 51.94 73 PHE A C 1
ATOM 551 O O . PHE A 1 73 ? 21.913 -1.558 -3.540 1.00 51.94 73 PHE A O 1
ATOM 558 N N . LYS A 1 74 ? 19.917 -0.885 -4.255 1.00 55.31 74 LYS A N 1
ATOM 559 C CA . LYS A 1 74 ? 19.249 -2.140 -3.852 1.00 55.31 74 LYS A CA 1
ATOM 560 C C . LYS A 1 74 ? 18.351 -2.699 -4.959 1.00 55.31 74 LYS A C 1
ATOM 562 O O . LYS A 1 74 ? 17.379 -2.062 -5.354 1.00 55.31 74 LYS A O 1
ATOM 567 N N . SER A 1 75 ? 18.646 -3.927 -5.399 1.00 52.97 75 SER A N 1
ATOM 568 C CA . SER A 1 75 ? 17.992 -4.646 -6.515 1.00 52.97 75 SER A CA 1
ATOM 569 C C . SER A 1 75 ? 16.451 -4.684 -6.446 1.00 52.97 75 SER A C 1
ATOM 571 O O . SER A 1 75 ? 15.778 -4.423 -7.441 1.00 52.97 75 SER A O 1
ATOM 573 N N . GLY A 1 76 ? 15.857 -4.897 -5.264 1.00 54.06 76 GLY A N 1
ATOM 574 C CA . GLY A 1 76 ? 14.391 -4.90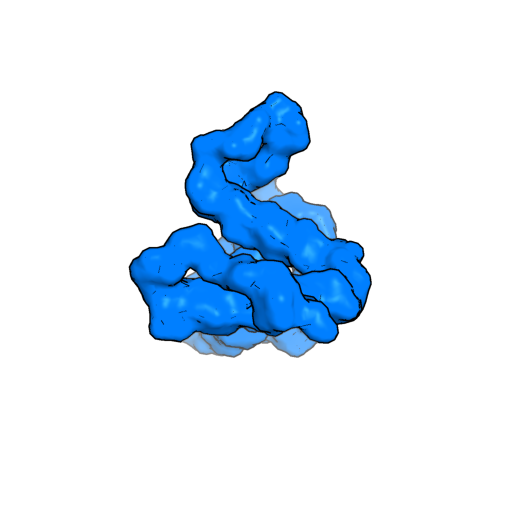2 -5.100 1.00 54.06 76 GLY A CA 1
ATOM 575 C C . GLY A 1 76 ? 13.731 -3.528 -5.285 1.00 54.06 76 GLY A C 1
ATOM 576 O O . GLY A 1 76 ? 12.594 -3.430 -5.746 1.00 54.06 76 GLY A O 1
ATOM 577 N N . VAL A 1 77 ? 14.468 -2.458 -4.993 1.00 56.44 77 VAL A N 1
ATOM 578 C CA . VAL A 1 77 ? 13.983 -1.078 -5.073 1.00 56.44 77 VAL A CA 1
ATOM 579 C C . VAL A 1 77 ? 13.955 -0.598 -6.535 1.00 56.44 77 VAL A C 1
ATOM 581 O O . VAL A 1 77 ? 13.138 0.251 -6.896 1.00 56.44 77 VAL A O 1
ATOM 584 N N . VAL A 1 78 ? 14.776 -1.204 -7.405 1.00 62.22 78 VAL A N 1
ATOM 585 C CA . VAL A 1 78 ? 14.848 -0.914 -8.849 1.00 62.22 78 VAL A CA 1
ATOM 586 C C . VAL A 1 78 ? 13.546 -1.280 -9.571 1.00 62.22 78 VAL A C 1
ATOM 588 O O . VAL A 1 78 ? 13.097 -0.520 -10.426 1.00 62.22 78 VAL A O 1
ATOM 591 N N . LYS A 1 79 ? 12.884 -2.390 -9.206 1.00 67.81 79 LYS A N 1
ATOM 592 C CA . LYS A 1 79 ? 11.628 -2.819 -9.859 1.00 67.81 79 LYS A CA 1
ATOM 593 C C . LYS A 1 79 ? 10.483 -1.833 -9.617 1.00 67.81 79 LYS A C 1
ATOM 595 O O . LYS A 1 79 ? 9.814 -1.412 -10.560 1.00 67.81 79 LYS A O 1
ATOM 600 N N . ALA A 1 80 ? 10.277 -1.428 -8.362 1.00 68.75 80 ALA A N 1
ATOM 601 C CA . ALA A 1 80 ? 9.229 -0.472 -8.007 1.00 68.75 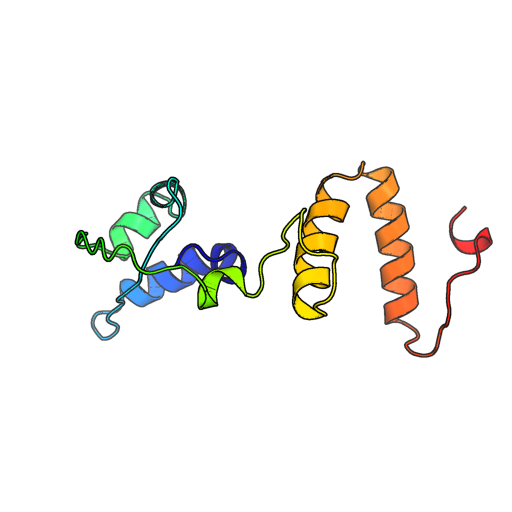80 ALA A CA 1
ATOM 602 C C . ALA A 1 80 ? 9.491 0.916 -8.619 1.00 68.75 80 ALA A C 1
ATOM 604 O O . ALA A 1 80 ? 8.569 1.548 -9.137 1.00 68.75 80 ALA A O 1
ATOM 605 N N . SER A 1 81 ? 10.749 1.376 -8.623 1.00 74.00 81 SER A N 1
ATOM 606 C CA . SER A 1 81 ? 11.112 2.654 -9.242 1.00 74.00 81 SER A CA 1
ATOM 607 C C . SER A 1 81 ? 10.989 2.632 -10.761 1.00 74.00 81 SER A C 1
ATOM 609 O O . SER A 1 81 ? 10.454 3.582 -11.3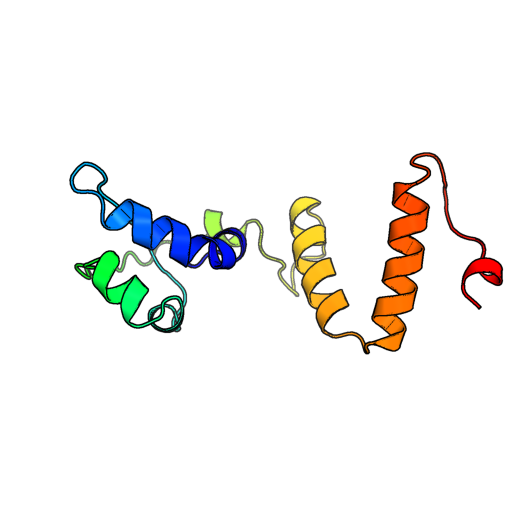27 1.00 74.00 81 SER A O 1
ATOM 611 N N . ALA A 1 82 ? 11.405 1.547 -11.419 1.00 81.31 82 ALA A N 1
ATOM 612 C CA . ALA A 1 82 ? 11.227 1.377 -12.858 1.00 81.31 82 ALA A CA 1
ATOM 613 C C . ALA A 1 82 ? 9.740 1.424 -13.230 1.00 81.31 82 ALA A C 1
ATOM 615 O O . ALA A 1 82 ? 9.367 2.141 -14.151 1.00 81.31 82 ALA A O 1
ATOM 616 N N . GLY A 1 83 ? 8.870 0.759 -12.461 1.00 82.94 83 GLY A N 1
ATOM 617 C CA . GLY A 1 83 ? 7.421 0.835 -12.658 1.00 82.94 83 GLY A CA 1
ATOM 618 C C . GLY A 1 83 ? 6.868 2.262 -12.562 1.00 82.94 83 GLY A C 1
ATOM 619 O O . GLY A 1 83 ? 6.036 2.657 -13.378 1.00 82.94 83 GLY A O 1
ATOM 620 N N . THR A 1 84 ? 7.342 3.060 -11.602 1.00 83.56 84 THR A N 1
ATOM 621 C CA . THR A 1 84 ? 6.943 4.472 -11.462 1.00 83.56 84 THR A CA 1
ATOM 622 C C . THR A 1 84 ? 7.423 5.322 -12.638 1.00 83.56 84 THR A C 1
ATOM 624 O O . THR A 1 84 ? 6.637 6.092 -13.187 1.00 83.56 84 THR A O 1
ATOM 627 N N . VAL A 1 85 ? 8.679 5.154 -13.065 1.00 87.81 85 VAL A N 1
ATOM 628 C CA . VAL A 1 85 ? 9.236 5.870 -14.224 1.00 87.81 85 VAL A CA 1
ATOM 629 C C . VAL A 1 85 ? 8.497 5.482 -15.503 1.00 87.81 85 VAL A C 1
ATOM 631 O O . VAL A 1 85 ? 8.056 6.348 -16.246 1.00 87.81 85 VAL A O 1
ATOM 634 N N . LEU A 1 86 ? 8.267 4.191 -15.743 1.00 90.19 86 LEU A N 1
ATOM 635 C CA . LEU A 1 86 ? 7.540 3.726 -16.924 1.00 90.19 86 LEU A CA 1
ATOM 636 C C . LEU A 1 86 ? 6.118 4.298 -16.984 1.00 90.19 86 LEU A C 1
ATOM 638 O O . LEU A 1 86 ? 5.648 4.638 -18.067 1.00 90.19 86 LEU A O 1
ATOM 642 N N . LYS A 1 87 ? 5.435 4.460 -15.842 1.00 87.00 87 LYS A N 1
ATOM 643 C CA . LYS A 1 87 ? 4.094 5.069 -15.785 1.00 87.00 87 LYS A CA 1
ATOM 644 C C . LYS A 1 87 ? 4.082 6.559 -16.140 1.00 87.00 87 LYS A C 1
ATOM 646 O O . LYS A 1 87 ? 3.060 7.021 -16.643 1.00 87.00 87 LYS A O 1
ATOM 651 N N . SER A 1 88 ? 5.171 7.299 -15.913 1.00 91.62 88 SER A N 1
ATOM 652 C CA . SER A 1 88 ? 5.243 8.732 -16.244 1.00 91.62 88 SER A CA 1
ATOM 653 C C . SER A 1 88 ? 5.548 9.004 -17.721 1.00 91.62 88 SER A C 1
ATOM 655 O O . SER A 1 88 ? 5.285 10.102 -18.211 1.00 91.62 88 SER A O 1
ATOM 657 N N . LEU A 1 89 ? 6.064 8.011 -18.452 1.00 92.81 89 LEU A N 1
ATOM 658 C CA . LEU A 1 89 ? 6.357 8.127 -19.879 1.00 92.81 89 LEU A CA 1
ATOM 659 C C . LEU A 1 89 ? 5.088 8.277 -20.726 1.00 92.81 89 LEU A C 1
ATOM 661 O O . LEU A 1 89 ? 4.015 7.778 -20.381 1.00 92.81 89 LEU A O 1
ATOM 665 N N . THR A 1 90 ? 5.229 8.896 -21.900 1.00 95.62 90 THR A N 1
ATOM 666 C CA . THR A 1 90 ? 4.144 8.984 -22.887 1.00 95.62 90 THR A CA 1
ATOM 667 C C . THR A 1 90 ? 3.761 7.595 -23.421 1.00 95.62 90 THR A C 1
ATOM 669 O O . THR A 1 90 ? 4.598 6.687 -23.433 1.00 95.62 90 THR A O 1
ATOM 672 N N . PRO A 1 91 ? 2.522 7.396 -23.918 1.00 92.81 91 PRO A N 1
ATOM 673 C CA . PRO A 1 91 ? 2.097 6.103 -24.458 1.00 92.81 91 PRO A CA 1
ATOM 674 C C . PRO A 1 91 ? 3.029 5.542 -25.543 1.00 92.81 91 PRO A C 1
ATOM 676 O O . PRO A 1 91 ? 3.302 4.346 -25.534 1.00 92.81 91 PRO A O 1
ATOM 679 N N . LYS A 1 92 ? 3.568 6.402 -26.425 1.00 91.06 92 LYS A N 1
ATOM 680 C CA . LYS A 1 92 ? 4.535 6.005 -27.464 1.00 91.06 92 LYS A CA 1
ATOM 681 C C . LYS A 1 92 ? 5.843 5.490 -26.865 1.00 91.06 92 LYS A C 1
ATOM 683 O O . LYS A 1 92 ? 6.296 4.416 -27.235 1.00 91.06 92 LYS A O 1
ATOM 688 N N . ALA A 1 93 ? 6.416 6.213 -25.903 1.00 91.19 93 ALA A N 1
ATOM 689 C CA . ALA A 1 93 ? 7.643 5.783 -25.237 1.00 91.19 93 ALA A CA 1
ATOM 690 C C . ALA A 1 93 ? 7.442 4.461 -24.473 1.00 91.19 93 ALA A C 1
ATOM 692 O O . ALA A 1 93 ? 8.281 3.570 -24.558 1.00 91.19 93 ALA A O 1
ATOM 693 N N . ARG A 1 94 ? 6.296 4.279 -23.798 1.00 92.94 94 ARG A N 1
ATOM 694 C CA . ARG A 1 94 ? 5.963 3.000 -23.146 1.00 92.94 94 ARG A CA 1
ATOM 695 C C . ARG A 1 94 ? 5.840 1.837 -24.130 1.00 92.94 94 ARG A C 1
ATOM 697 O O . ARG A 1 94 ? 6.192 0.722 -23.764 1.00 92.94 94 ARG A O 1
ATOM 704 N N . ALA A 1 95 ? 5.336 2.077 -25.342 1.00 90.12 95 ALA A N 1
ATOM 705 C CA . ALA A 1 95 ? 5.238 1.042 -26.369 1.00 90.12 95 ALA A CA 1
ATOM 706 C C . ALA A 1 95 ? 6.627 0.553 -26.808 1.00 90.12 95 ALA A C 1
ATOM 708 O O . ALA A 1 95 ? 6.840 -0.651 -26.875 1.00 90.12 95 ALA A O 1
ATOM 709 N N . VAL A 1 96 ? 7.590 1.464 -26.990 1.00 90.38 96 VAL A N 1
ATOM 710 C CA . VAL A 1 96 ? 8.986 1.097 -27.298 1.00 90.38 96 VAL A CA 1
ATOM 711 C C . VAL A 1 96 ? 9.593 0.245 -26.177 1.00 90.38 96 VAL A C 1
ATOM 713 O O . VAL A 1 96 ? 10.153 -0.813 -26.442 1.00 90.38 96 VAL A O 1
ATOM 716 N N . PHE A 1 97 ? 9.422 0.650 -24.912 1.00 90.56 97 PHE A N 1
ATOM 717 C CA . PHE A 1 97 ? 9.888 -0.146 -23.766 1.00 90.56 97 PHE A CA 1
ATOM 718 C C . PHE A 1 97 ? 9.203 -1.514 -23.653 1.00 90.56 97 PHE A C 1
ATOM 720 O O . PHE A 1 97 ? 9.817 -2.449 -23.149 1.00 90.56 97 PHE A O 1
ATOM 727 N N . ARG A 1 98 ? 7.953 -1.648 -24.112 1.00 90.81 98 ARG A N 1
ATOM 728 C CA . ARG A 1 98 ? 7.258 -2.939 -24.149 1.00 90.81 98 ARG A CA 1
ATOM 729 C C . ARG A 1 98 ? 7.887 -3.883 -25.171 1.00 90.81 98 ARG A C 1
ATOM 731 O O . ARG A 1 98 ? 8.202 -4.999 -24.792 1.00 90.81 98 ARG A O 1
ATOM 738 N N . VAL A 1 99 ? 8.110 -3.422 -26.403 1.00 89.44 99 VAL A N 1
ATOM 739 C CA . VAL A 1 99 ? 8.748 -4.234 -27.458 1.00 89.44 99 VAL A CA 1
ATOM 740 C C . VAL A 1 99 ? 10.133 -4.702 -27.011 1.00 89.44 99 VAL A C 1
ATOM 742 O O . VAL A 1 99 ? 10.470 -5.873 -27.143 1.00 89.44 99 VAL A O 1
ATOM 745 N N . LEU A 1 100 ? 10.910 -3.801 -26.400 1.00 88.50 100 LEU A N 1
ATOM 746 C CA . LEU A 1 100 ? 12.195 -4.146 -25.790 1.00 88.50 100 LEU A CA 1
ATOM 747 C C . LEU A 1 100 ? 12.063 -5.237 -24.718 1.00 88.50 100 LEU A C 1
ATOM 749 O O . LEU A 1 100 ? 12.857 -6.169 -24.695 1.00 88.50 100 LEU A O 1
ATOM 753 N N . ALA A 1 101 ? 11.079 -5.115 -23.824 1.00 88.62 101 ALA A N 1
ATOM 754 C CA . ALA A 1 101 ? 10.870 -6.083 -22.753 1.00 88.62 101 ALA A CA 1
ATOM 755 C C . ALA A 1 101 ? 10.414 -7.452 -23.276 1.00 88.62 101 ALA A C 1
ATOM 757 O O . ALA A 1 101 ? 10.865 -8.461 -22.755 1.00 88.62 101 ALA A O 1
ATOM 758 N N . GLU A 1 102 ? 9.544 -7.493 -24.287 1.00 89.19 102 GLU A N 1
ATOM 759 C CA . GLU A 1 102 ? 9.081 -8.736 -24.918 1.00 89.19 102 GLU A CA 1
ATOM 760 C C . GLU A 1 102 ? 10.253 -9.491 -25.556 1.00 89.19 102 GLU A C 1
ATOM 762 O O . GLU A 1 102 ? 10.443 -10.667 -25.267 1.00 89.19 102 GLU A O 1
ATOM 767 N N . TYR A 1 103 ? 11.113 -8.795 -26.302 1.00 86.25 103 TYR A N 1
ATOM 768 C CA . TYR A 1 103 ? 12.286 -9.407 -26.932 1.00 86.25 103 TYR A CA 1
ATOM 769 C C . TYR A 1 103 ? 13.280 -9.983 -25.910 1.00 86.25 103 TYR A C 1
ATOM 771 O O . TYR A 1 103 ? 13.774 -11.094 -26.072 1.00 86.25 103 TYR A O 1
ATOM 779 N N . LEU A 1 104 ? 13.545 -9.251 -24.822 1.00 84.69 104 LEU A N 1
ATOM 780 C CA . LEU A 1 104 ? 14.427 -9.717 -23.742 1.00 84.69 104 LEU A CA 1
ATOM 781 C C . LEU A 1 104 ? 13.825 -10.866 -22.913 1.00 84.69 104 LEU A C 1
ATOM 783 O O . LEU A 1 104 ? 14.554 -11.535 -22.191 1.00 84.69 104 LEU A O 1
ATOM 787 N N . LEU A 1 105 ? 12.503 -11.064 -22.958 1.00 87.81 105 LEU A N 1
ATOM 788 C CA . LEU A 1 105 ? 11.833 -12.191 -22.301 1.00 87.81 105 LEU A CA 1
ATOM 789 C C . LEU A 1 105 ? 11.790 -13.443 -23.186 1.00 87.81 105 LEU A C 1
ATOM 791 O O . LEU A 1 105 ? 11.672 -14.544 -22.655 1.00 87.81 105 LEU A O 1
ATOM 795 N N . GLU A 1 106 ? 11.849 -13.285 -24.509 1.00 87.69 106 GLU A N 1
ATOM 796 C CA . GLU A 1 106 ? 11.891 -14.397 -25.465 1.00 87.69 106 GLU A CA 1
ATOM 797 C C . GLU A 1 106 ? 13.277 -15.057 -25.539 1.00 87.69 106 GLU A C 1
ATOM 799 O O . GLU A 1 106 ? 13.357 -16.265 -25.764 1.00 87.69 106 GLU A O 1
ATOM 804 N N . ASP A 1 107 ? 14.350 -14.292 -25.312 1.00 84.31 107 ASP A N 1
ATOM 805 C CA . ASP A 1 107 ? 15.734 -14.775 -25.326 1.00 84.31 107 ASP A CA 1
ATOM 806 C C . ASP A 1 107 ? 16.520 -14.249 -24.111 1.00 84.31 107 ASP A C 1
ATOM 808 O O . ASP A 1 107 ? 16.981 -13.105 -24.088 1.00 84.31 107 ASP A O 1
ATOM 812 N N . GLU A 1 108 ? 16.673 -15.100 -23.090 1.00 73.25 108 GLU A N 1
ATOM 813 C CA . GLU A 1 108 ? 17.374 -14.765 -21.841 1.00 73.25 108 GLU A CA 1
ATOM 814 C C . GLU A 1 108 ? 18.892 -14.559 -22.027 1.00 73.25 108 GLU A C 1
ATOM 816 O O . GLU A 1 108 ? 19.524 -13.944 -21.165 1.00 73.25 108 GLU A O 1
ATOM 821 N N . GLU A 1 109 ? 19.485 -15.033 -23.132 1.00 78.25 109 GLU A N 1
ATOM 822 C CA . GLU A 1 109 ? 20.911 -14.836 -23.448 1.00 78.25 109 GLU A CA 1
ATOM 823 C C . GLU A 1 109 ? 21.158 -13.586 -24.310 1.00 78.25 109 GLU A C 1
ATOM 825 O O . GLU A 1 109 ? 22.306 -13.223 -24.583 1.00 78.25 109 GLU A O 1
ATOM 830 N N . CYS A 1 110 ? 20.100 -12.889 -24.731 1.00 69.94 110 CYS A N 1
ATOM 831 C CA . CYS A 1 110 ? 20.230 -11.733 -25.599 1.00 69.94 110 CYS A CA 1
ATOM 832 C C . CYS A 1 110 ? 20.787 -10.505 -24.854 1.00 69.94 110 CYS A C 1
ATOM 834 O O . CYS A 1 110 ? 20.126 -9.911 -24.002 1.00 69.94 110 CYS A O 1
ATOM 836 N N . GLU A 1 111 ? 21.990 -10.053 -25.230 1.00 74.62 111 GLU A N 1
ATOM 837 C CA . GLU A 1 111 ? 22.624 -8.855 -24.650 1.00 74.62 111 GLU A CA 1
ATOM 838 C C . GLU A 1 111 ? 21.943 -7.530 -25.058 1.00 74.62 111 GLU A C 1
ATOM 840 O O . GLU A 1 111 ? 22.208 -6.483 -24.458 1.00 74.62 111 GLU A O 1
ATOM 845 N N . GLY A 1 112 ? 21.050 -7.540 -26.058 1.00 70.06 112 GLY A N 1
ATOM 846 C CA . GLY A 1 112 ? 20.278 -6.359 -26.442 1.00 70.06 112 GLY A CA 1
ATOM 847 C C . GLY A 1 112 ? 19.625 -6.420 -27.824 1.00 70.06 112 GLY A C 1
ATOM 848 O O . GLY A 1 112 ? 19.943 -7.253 -28.668 1.00 70.06 112 GLY A O 1
ATOM 849 N N . VAL A 1 113 ? 18.715 -5.474 -28.073 1.00 76.81 113 VAL A N 1
ATOM 850 C CA . VAL A 1 113 ? 17.965 -5.363 -29.334 1.00 76.81 113 VAL A CA 1
ATOM 851 C C . VAL A 1 113 ? 18.647 -4.367 -30.270 1.00 76.81 113 VAL A C 1
ATOM 853 O O . VAL A 1 113 ? 18.906 -3.222 -29.892 1.00 76.81 113 VAL A O 1
ATOM 856 N N . ALA A 1 114 ? 18.908 -4.767 -31.517 1.00 80.25 114 ALA A N 1
ATOM 857 C CA . ALA A 1 114 ? 19.418 -3.842 -32.527 1.00 80.25 114 ALA A CA 1
ATOM 858 C C . ALA A 1 114 ? 18.392 -2.734 -32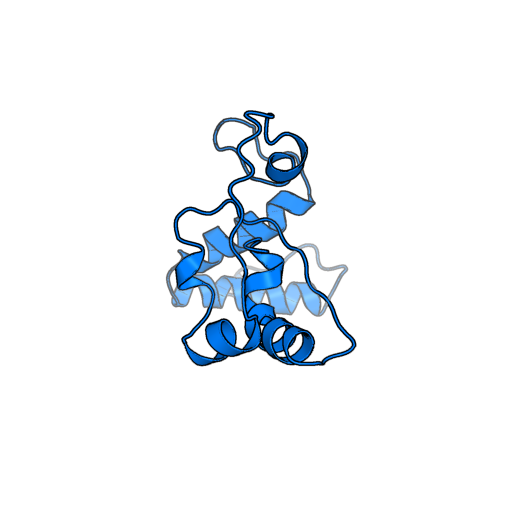.824 1.00 80.25 114 ALA A C 1
ATOM 860 O O . ALA A 1 114 ? 17.214 -3.014 -33.041 1.00 80.25 114 ALA A O 1
ATOM 861 N N . LEU A 1 115 ? 18.852 -1.481 -32.911 1.00 77.31 115 LEU A N 1
ATOM 862 C CA . LEU A 1 115 ? 17.992 -0.301 -33.094 1.00 77.31 115 LEU A CA 1
ATOM 863 C C . LEU A 1 115 ? 17.100 -0.378 -34.349 1.00 77.31 115 LEU A C 1
ATOM 865 O O . LEU A 1 115 ? 16.009 0.180 -34.362 1.00 77.31 115 LEU A O 1
ATOM 869 N N . ALA A 1 116 ? 17.538 -1.110 -35.377 1.00 77.44 116 ALA A N 1
ATOM 870 C CA . ALA A 1 116 ? 16.768 -1.348 -36.596 1.00 77.44 116 ALA A CA 1
ATOM 871 C C . ALA A 1 116 ? 15.448 -2.106 -36.360 1.00 77.44 116 ALA A C 1
ATOM 873 O O . ALA A 1 116 ? 14.525 -1.948 -37.146 1.00 77.44 116 ALA A O 1
ATOM 874 N N . HIS A 1 117 ? 15.338 -2.895 -35.287 1.00 71.81 117 HIS A N 1
ATOM 875 C CA . HIS A 1 117 ? 14.107 -3.612 -34.933 1.00 71.81 117 HIS A CA 1
ATOM 876 C C . HIS A 1 117 ? 13.112 -2.753 -34.129 1.00 71.81 117 HIS A C 1
ATOM 878 O O . HIS A 1 117 ? 12.013 -3.212 -33.833 1.00 71.81 117 HIS A O 1
ATOM 884 N N . LEU A 1 118 ? 13.491 -1.525 -33.748 1.00 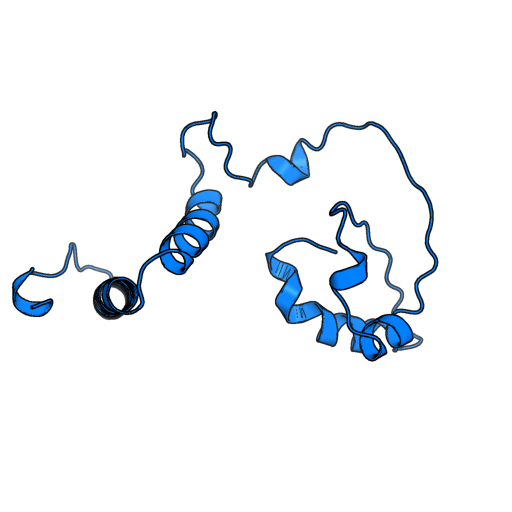69.25 118 LEU A N 1
ATOM 885 C CA . LEU A 1 118 ? 12.677 -0.610 -32.933 1.00 69.25 118 LEU A CA 1
ATOM 886 C C . LEU A 1 118 ? 12.142 0.602 -33.714 1.00 69.25 118 LEU A C 1
ATOM 888 O O . LEU A 1 118 ? 11.411 1.411 -33.135 1.00 69.25 118 LEU A O 1
ATOM 892 N N . LEU A 1 119 ? 12.544 0.751 -34.981 1.00 62.94 119 LEU A N 1
ATOM 893 C CA . LEU A 1 119 ? 12.132 1.813 -35.908 1.00 62.94 119 LEU A CA 1
ATOM 894 C C . LEU A 1 119 ? 11.023 1.318 -36.839 1.00 62.94 119 LEU A C 1
ATOM 896 O O . LEU A 1 119 ? 10.095 2.121 -37.087 1.00 62.94 119 LEU A O 1
#

Secondary structure (DSSP, 8-state):
---GGGTTTHHHHHHHHTSTT---------TTGGGSS-HHHHHHHT------------HHHHTTSPPSSS-S--HHHHHHHHHHHHHHS-HHHHHHHHHHHHHHHH-TT-----GGG--